Protein AF-A0A3M1DT09-F1 (afdb_monomer_lite)

Sequence (90 aa):
MIAAERPEFRERFQQLPWPQQLGNLASTLARISDLCGRPEYDGLVRDLLREAAVLAEWSAPPVPAELLPELAFLQREMLAWRVTWPLEGA

Secondary structure (DSSP, 8-state):
--GGGSHHHHHHHHTS-HHHHHHHHHHHHHHHHHHTT-GGGHHHHHHHHHHHHHHHHHHTT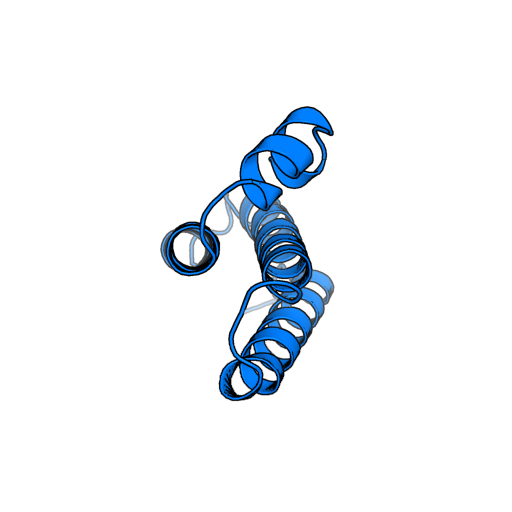TS-GGGHHHHHHHHHHHHHHHHH-S-S--

Structure (mmCIF, N/CA/C/O backbone):
data_AF-A0A3M1DT09-F1
#
_entry.id   AF-A0A3M1DT09-F1
#
loop_
_atom_site.group_PDB
_atom_site.id
_atom_site.type_symbol
_atom_site.label_atom_id
_atom_site.label_alt_id
_atom_site.label_comp_id
_atom_site.label_asym_id
_atom_site.label_entity_id
_atom_site.label_seq_id
_atom_site.pdbx_PDB_ins_code
_atom_site.Cartn_x
_atom_site.Cartn_y
_atom_site.Cartn_z
_atom_site.occupancy
_atom_site.B_iso_or_equiv
_atom_site.auth_seq_id
_atom_site.auth_comp_id
_atom_site.auth_asym_id
_atom_site.auth_atom_id
_atom_site.pdbx_PDB_model_num
ATOM 1 N N . MET A 1 1 ? 5.071 12.959 -8.353 1.00 58.84 1 MET A N 1
ATOM 2 C CA . MET A 1 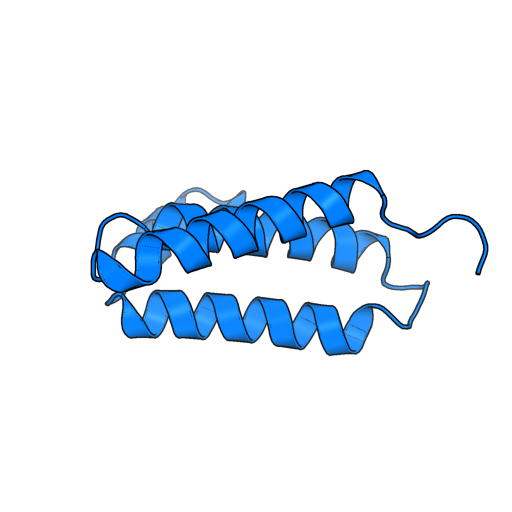1 ? 4.498 13.611 -7.148 1.00 58.84 1 MET A CA 1
ATOM 3 C C . MET A 1 1 ? 3.271 12.819 -6.766 1.00 58.84 1 MET A C 1
ATOM 5 O 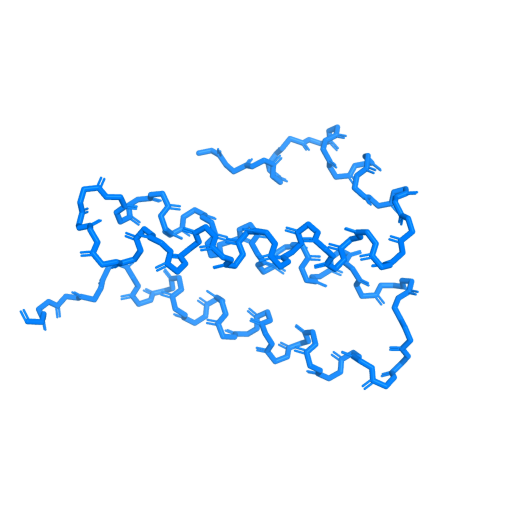O . MET A 1 1 ? 2.297 12.810 -7.518 1.00 58.84 1 MET A O 1
ATOM 9 N N . ILE A 1 2 ? 3.365 12.098 -5.656 1.00 77.31 2 ILE A N 1
ATOM 10 C CA . ILE A 1 2 ? 2.324 11.169 -5.197 1.00 77.31 2 ILE A CA 1
ATOM 11 C C . ILE A 1 2 ? 1.246 11.924 -4.429 1.00 77.31 2 ILE A C 1
ATOM 13 O O . ILE A 1 2 ? 1.520 12.962 -3.822 1.00 77.31 2 ILE A O 1
ATOM 17 N N . ALA A 1 3 ? 0.009 11.422 -4.419 1.00 76.81 3 ALA A N 1
ATOM 18 C CA . ALA A 1 3 ? -1.078 12.124 -3.734 1.00 76.81 3 ALA A CA 1
ATOM 19 C C . ALA A 1 3 ? -0.774 12.326 -2.241 1.00 76.81 3 ALA A C 1
ATOM 21 O O . ALA A 1 3 ? -1.109 13.379 -1.696 1.00 76.81 3 ALA A O 1
ATOM 22 N N . ALA A 1 4 ? -0.084 11.350 -1.644 1.00 76.31 4 ALA A N 1
ATOM 23 C CA . ALA A 1 4 ? 0.338 11.306 -0.249 1.00 76.31 4 ALA A CA 1
ATOM 24 C C . ALA A 1 4 ? 1.392 12.358 0.156 1.00 76.31 4 ALA A C 1
ATOM 26 O O . ALA A 1 4 ? 1.619 12.545 1.348 1.00 76.31 4 ALA A O 1
ATOM 27 N N . GLU A 1 5 ? 2.017 13.068 -0.789 1.00 80.69 5 GLU A N 1
ATOM 28 C CA . GLU A 1 5 ? 2.931 14.186 -0.486 1.00 80.69 5 GLU A CA 1
ATOM 29 C C . GLU A 1 5 ? 2.187 15.484 -0.140 1.00 80.69 5 GLU A C 1
ATOM 31 O O . GLU A 1 5 ? 2.789 16.422 0.381 1.00 80.69 5 GLU A O 1
ATOM 36 N N . ARG A 1 6 ? 0.875 15.544 -0.400 1.00 86.56 6 ARG A N 1
ATOM 37 C CA . ARG A 1 6 ? 0.030 16.699 -0.086 1.00 86.56 6 ARG A CA 1
ATOM 38 C C . ARG A 1 6 ? -0.542 16.561 1.330 1.00 86.56 6 ARG A C 1
ATOM 40 O O . ARG A 1 6 ? -1.281 15.601 1.571 1.00 86.56 6 ARG A O 1
ATOM 47 N N . PRO A 1 7 ? -0.258 17.488 2.264 1.00 82.44 7 PRO A N 1
ATOM 48 C CA . PRO A 1 7 ? -0.755 17.403 3.639 1.00 82.44 7 PRO A CA 1
ATOM 49 C C . PRO A 1 7 ? -2.281 17.262 3.726 1.00 82.44 7 PRO A C 1
ATOM 51 O O . PRO A 1 7 ? -2.787 16.453 4.503 1.00 82.44 7 PRO A O 1
ATOM 54 N N . GLU A 1 8 ? -3.018 17.955 2.856 1.00 90.75 8 GLU A N 1
ATOM 55 C CA . GLU A 1 8 ? -4.486 17.946 2.853 1.00 90.75 8 GLU A CA 1
ATOM 56 C C . GLU A 1 8 ? -5.046 16.577 2.439 1.00 90.75 8 GLU A C 1
ATOM 58 O O . GLU A 1 8 ? -6.154 16.193 2.818 1.00 90.75 8 GLU A O 1
ATOM 63 N N . PHE A 1 9 ? -4.287 15.820 1.643 1.00 91.44 9 PHE A N 1
ATOM 64 C CA . PHE A 1 9 ? -4.673 14.472 1.247 1.00 91.44 9 PHE A CA 1
ATOM 65 C C . PHE A 1 9 ? -4.594 13.510 2.432 1.00 91.44 9 PHE A C 1
ATOM 67 O O . PHE A 1 9 ? -5.525 12.731 2.637 1.00 91.44 9 PHE A O 1
ATOM 74 N N . ARG A 1 10 ? -3.526 13.597 3.235 1.00 91.12 10 ARG A N 1
ATOM 75 C CA . ARG A 1 10 ? -3.374 12.788 4.450 1.00 91.12 10 ARG A CA 1
ATOM 76 C C . ARG A 1 10 ? -4.542 13.006 5.399 1.00 91.12 10 ARG A C 1
ATOM 78 O O . ARG A 1 10 ? -5.171 12.037 5.815 1.00 91.12 10 ARG A O 1
ATOM 85 N N . GLU A 1 11 ? -4.843 14.266 5.705 1.00 91.44 11 GLU A N 1
ATOM 86 C CA . GLU A 1 11 ? -5.937 14.616 6.613 1.00 91.44 11 GLU A CA 1
ATOM 87 C C . GLU A 1 11 ? -7.259 14.025 6.129 1.00 91.44 11 GLU A C 1
ATOM 89 O O . GLU A 1 11 ? -7.935 13.325 6.878 1.00 91.44 11 GLU A O 1
ATOM 94 N N . ARG A 1 12 ? -7.595 14.216 4.849 1.00 94.31 12 ARG A N 1
ATOM 95 C CA . ARG A 1 12 ? -8.825 13.667 4.266 1.00 94.31 12 ARG A CA 1
ATOM 96 C C . ARG A 1 12 ? -8.863 12.143 4.289 1.00 94.31 12 ARG A C 1
ATOM 98 O O . ARG A 1 12 ? -9.914 11.581 4.576 1.00 94.31 12 ARG A O 1
ATOM 105 N N . PHE A 1 13 ? -7.750 11.480 3.982 1.00 95.44 13 PHE A N 1
ATOM 106 C CA . PHE A 1 13 ? -7.669 10.021 3.963 1.00 95.44 13 PHE A CA 1
ATOM 107 C C . PHE A 1 13 ? -7.876 9.422 5.358 1.00 95.44 13 PHE A C 1
ATOM 109 O O . PHE A 1 13 ? -8.649 8.480 5.517 1.00 95.44 13 PHE A O 1
ATOM 116 N N . GLN A 1 14 ? -7.238 9.994 6.382 1.00 93.94 14 GLN A N 1
ATOM 117 C CA . GLN A 1 14 ? -7.317 9.485 7.755 1.00 93.94 14 GLN A CA 1
ATOM 118 C C . GLN A 1 14 ? -8.709 9.656 8.389 1.00 93.94 14 GLN A C 1
ATOM 120 O O . GLN A 1 14 ? -9.035 8.929 9.322 1.00 93.94 14 GLN A O 1
ATOM 125 N N . GLN A 1 15 ? -9.545 10.559 7.866 1.00 96.19 15 GLN A N 1
ATOM 126 C CA . GLN A 1 15 ? -10.949 10.708 8.278 1.00 96.19 15 GLN A CA 1
ATOM 127 C C . GLN A 1 15 ? -11.888 9.667 7.646 1.00 96.19 15 GLN A C 1
ATOM 129 O O . GLN A 1 15 ? -13.051 9.564 8.038 1.00 96.19 15 GLN A O 1
ATOM 134 N N . LEU A 1 16 ? -11.426 8.902 6.651 1.00 97.56 16 LEU A N 1
ATOM 135 C CA . LEU A 1 16 ? -12.248 7.869 6.025 1.00 97.56 16 LEU A CA 1
ATOM 136 C C . LEU A 1 16 ? -12.436 6.671 6.969 1.00 97.56 16 LEU A C 1
ATOM 138 O O . LEU A 1 16 ? -11.499 6.295 7.672 1.00 97.56 16 LEU A O 1
ATOM 142 N N . PRO A 1 17 ? -13.597 5.995 6.930 1.00 98.00 17 PRO A N 1
ATOM 143 C CA . PRO A 1 17 ? -13.757 4.692 7.563 1.00 98.00 17 PRO A CA 1
ATOM 144 C C . PRO A 1 17 ? -12.719 3.695 7.037 1.00 98.00 17 PRO A C 1
ATOM 146 O O . PRO A 1 17 ? -12.435 3.674 5.836 1.00 98.00 17 PRO A O 1
ATOM 149 N N . TRP A 1 18 ? -12.210 2.817 7.905 1.00 97.56 18 TRP A N 1
ATOM 150 C CA . TRP A 1 18 ? -11.164 1.859 7.533 1.00 97.56 18 TRP A CA 1
ATOM 151 C C . TRP A 1 18 ? -11.486 1.011 6.282 1.00 97.56 18 TRP A C 1
ATOM 153 O O . TRP A 1 18 ? -10.577 0.826 5.474 1.00 97.56 18 TRP A O 1
ATOM 163 N N . PRO A 1 19 ? -12.738 0.578 5.992 1.00 98.12 19 PRO A N 1
ATOM 164 C CA . PRO A 1 19 ? -13.010 -0.156 4.754 1.00 98.12 19 PRO A CA 1
ATOM 165 C C . PRO A 1 19 ? -12.786 0.699 3.500 1.00 98.12 19 PRO A C 1
ATOM 167 O O . PRO A 1 19 ? -12.348 0.193 2.471 1.00 98.12 19 PRO A O 1
ATOM 170 N N . GLN A 1 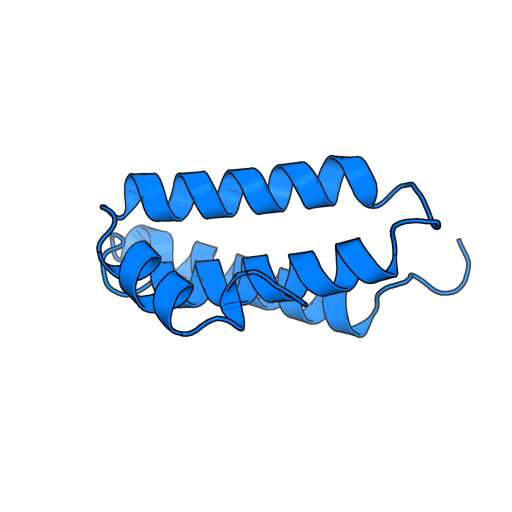20 ? -13.050 2.007 3.577 1.00 98.38 2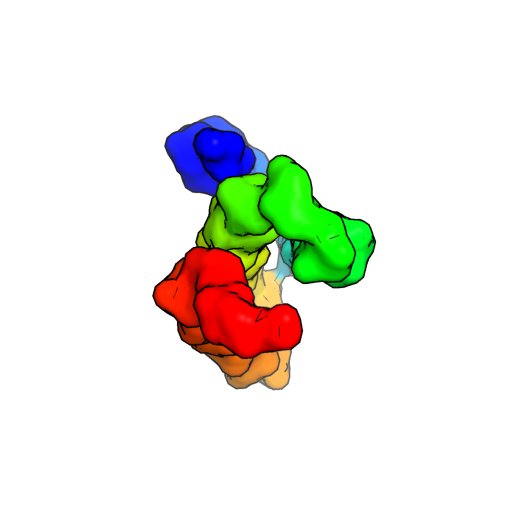0 GLN A N 1
ATOM 171 C CA . GLN A 1 20 ? -12.800 2.936 2.473 1.00 98.38 20 GLN A CA 1
ATOM 172 C C . GLN A 1 20 ? -11.305 3.235 2.317 1.00 98.38 20 GLN A C 1
ATOM 174 O O . GLN A 1 20 ? -10.828 3.354 1.190 1.00 98.38 20 GLN A O 1
ATOM 179 N N . GLN A 1 21 ? -10.552 3.310 3.420 1.00 98.06 21 GLN A N 1
ATOM 180 C CA . GLN A 1 21 ? -9.089 3.424 3.377 1.00 98.06 21 GLN A CA 1
ATOM 181 C C . GLN A 1 21 ? -8.472 2.224 2.642 1.00 98.06 21 GLN A C 1
ATOM 183 O O . GLN A 1 21 ? -7.701 2.410 1.698 1.00 98.06 21 GLN A O 1
ATOM 188 N N . LEU A 1 22 ? -8.905 1.004 2.986 1.00 98.19 22 LEU A N 1
ATOM 189 C CA . LEU A 1 22 ? -8.479 -0.217 2.298 1.00 98.19 22 LEU A CA 1
ATOM 190 C C . LEU A 1 22 ? -8.952 -0.274 0.840 1.00 98.19 22 LEU A C 1
ATOM 192 O O . LEU A 1 22 ? -8.201 -0.721 -0.021 1.00 98.19 22 LEU A O 1
ATOM 196 N N . GLY A 1 23 ? -10.155 0.216 0.531 1.00 98.25 23 GLY A N 1
ATOM 197 C CA . GLY A 1 23 ? -10.640 0.319 -0.849 1.00 98.25 23 GLY A CA 1
ATOM 198 C C . GLY A 1 23 ? -9.783 1.250 -1.714 1.00 98.25 23 GLY A C 1
ATOM 199 O O . GLY A 1 23 ? -9.461 0.923 -2.855 1.00 98.25 23 GLY A O 1
ATOM 200 N N . ASN A 1 24 ? -9.349 2.384 -1.163 1.00 97.50 24 ASN A N 1
ATOM 201 C CA . ASN A 1 24 ? -8.430 3.294 -1.845 1.00 97.50 24 ASN A CA 1
ATOM 202 C C . ASN A 1 24 ? -7.037 2.675 -2.025 1.00 97.50 24 ASN A C 1
ATOM 204 O O . ASN A 1 24 ? -6.469 2.780 -3.110 1.00 97.50 24 ASN A O 1
ATOM 208 N N . LEU A 1 25 ? -6.516 1.975 -1.010 1.00 97.88 25 LEU A N 1
ATOM 209 C CA . LEU A 1 25 ? -5.288 1.186 -1.138 1.00 97.88 25 LEU A CA 1
ATOM 210 C C . LEU A 1 25 ? -5.416 0.141 -2.260 1.00 97.88 25 LEU A C 1
ATOM 212 O O . LEU A 1 25 ? -4.551 0.069 -3.130 1.00 97.88 25 LEU A O 1
ATOM 216 N N . ALA A 1 26 ? -6.517 -0.613 -2.297 1.00 98.31 26 ALA A N 1
ATOM 217 C CA . ALA A 1 26 ? -6.788 -1.604 -3.337 1.00 98.31 26 ALA A CA 1
ATOM 218 C C . ALA A 1 26 ? -6.856 -0.981 -4.742 1.00 98.31 26 ALA A C 1
ATOM 220 O O . ALA A 1 26 ? -6.313 -1.545 -5.690 1.00 98.31 26 ALA A O 1
ATOM 221 N N . SER A 1 27 ? -7.457 0.203 -4.878 1.00 98.25 27 SER A N 1
ATOM 222 C CA . SER A 1 27 ? -7.482 0.958 -6.137 1.00 98.25 27 SER A CA 1
ATOM 223 C C . SER A 1 27 ? -6.072 1.346 -6.606 1.00 98.25 27 SER A C 1
ATOM 225 O O . SER A 1 27 ? -5.728 1.161 -7.776 1.00 98.25 27 SER A O 1
ATOM 227 N N . THR A 1 28 ? -5.211 1.803 -5.691 1.00 98.12 28 THR A N 1
ATOM 228 C CA . THR A 1 28 ? -3.799 2.094 -5.991 1.00 98.12 28 THR A CA 1
ATOM 229 C C . THR A 1 28 ? -3.045 0.839 -6.440 1.00 98.12 28 THR A C 1
ATOM 231 O O . THR A 1 28 ? -2.314 0.893 -7.428 1.00 98.12 28 THR A O 1
ATOM 234 N N . LEU A 1 29 ? -3.258 -0.305 -5.780 1.00 98.38 29 LEU A N 1
ATOM 235 C CA . LEU A 1 29 ? -2.656 -1.590 -6.162 1.00 98.38 29 LEU A CA 1
ATOM 236 C C . LEU A 1 29 ? -3.128 -2.066 -7.544 1.00 98.38 29 LEU A C 1
ATOM 238 O O . LEU A 1 29 ? -2.311 -2.489 -8.360 1.00 98.38 29 LEU A O 1
ATOM 242 N N . ALA A 1 30 ? -4.423 -1.942 -7.843 1.00 98.56 30 ALA A N 1
ATOM 243 C CA . ALA A 1 30 ? -4.968 -2.265 -9.161 1.00 98.56 30 ALA A CA 1
ATOM 244 C C . ALA A 1 30 ? -4.334 -1.396 -10.258 1.00 98.56 30 ALA A C 1
ATOM 246 O O . ALA A 1 30 ? -3.985 -1.889 -11.329 1.00 98.56 30 ALA A O 1
ATOM 247 N N . ARG A 1 31 ? -4.111 -0.110 -9.966 1.00 98.06 31 ARG A N 1
ATOM 248 C CA . ARG A 1 31 ? -3.439 0.810 -10.886 1.00 98.06 31 ARG A CA 1
ATOM 249 C C . ARG A 1 31 ? -1.967 0.454 -11.104 1.00 98.06 31 ARG A C 1
ATOM 251 O O . ARG A 1 31 ? -1.499 0.553 -12.230 1.00 98.06 31 ARG A O 1
ATOM 258 N N . ILE A 1 32 ? -1.244 0.018 -10.068 1.00 97.62 32 ILE A N 1
ATOM 259 C CA . ILE A 1 32 ? 0.119 -0.522 -10.224 1.00 97.62 32 ILE A CA 1
ATOM 260 C C . ILE A 1 32 ? 0.092 -1.727 -11.166 1.00 97.62 32 ILE A C 1
ATOM 262 O O . ILE A 1 32 ? 0.878 -1.775 -12.108 1.00 97.62 32 ILE A O 1
ATOM 266 N N . SER A 1 33 ? -0.837 -2.661 -10.946 1.00 97.69 33 SER A N 1
ATOM 267 C CA . SER A 1 33 ? -0.957 -3.879 -11.752 1.00 97.69 33 SER A CA 1
ATOM 268 C C . SER A 1 33 ? -1.242 -3.613 -13.235 1.00 97.69 33 SER A C 1
ATOM 270 O O . SER A 1 33 ? -0.768 -4.375 -14.070 1.00 97.69 33 SER A O 1
ATOM 272 N N . ASP A 1 34 ? -2.012 -2.577 -13.580 1.00 98.06 34 ASP A N 1
ATOM 273 C CA . ASP A 1 34 ? -2.292 -2.215 -14.983 1.00 98.06 34 ASP A CA 1
ATOM 274 C C . ASP A 1 34 ? -1.082 -1.569 -15.687 1.00 98.06 34 ASP A C 1
ATOM 276 O O . ASP A 1 34 ? -0.909 -1.690 -16.903 1.00 98.06 34 ASP A O 1
ATOM 280 N N . LEU A 1 35 ? -0.228 -0.884 -14.922 1.00 96.75 35 LEU A N 1
ATOM 281 C CA . LEU A 1 35 ? 0.863 -0.065 -15.453 1.00 96.75 35 LEU A CA 1
ATOM 282 C C . LEU A 1 35 ? 2.230 -0.760 -15.423 1.00 96.75 35 LEU A C 1
ATOM 284 O O . LEU A 1 35 ? 3.090 -0.411 -16.224 1.00 96.75 35 LEU A O 1
ATOM 288 N N . CYS A 1 36 ? 2.452 -1.735 -14.539 1.00 95.31 36 CYS A N 1
ATOM 289 C CA . CYS A 1 36 ? 3.780 -2.322 -14.314 1.00 95.31 36 CYS A CA 1
ATOM 290 C C . CYS A 1 36 ? 4.362 -3.081 -15.517 1.00 95.31 36 CYS A C 1
ATOM 292 O O . CYS A 1 36 ? 5.568 -3.286 -15.580 1.00 95.31 36 CYS A O 1
ATOM 294 N N . GLY A 1 37 ? 3.535 -3.476 -16.488 1.00 94.44 37 GLY A N 1
ATOM 295 C CA . GLY A 1 37 ? 3.992 -4.118 -17.726 1.00 94.44 37 GLY A CA 1
ATOM 296 C C . GLY A 1 37 ? 4.421 -3.149 -18.834 1.00 94.44 37 GLY A C 1
ATOM 297 O O . GLY A 1 37 ? 4.700 -3.591 -19.945 1.00 94.44 37 GLY A O 1
ATOM 298 N N . ARG A 1 38 ? 4.403 -1.839 -18.577 1.00 95.19 38 ARG A N 1
ATOM 299 C CA . ARG A 1 38 ? 4.574 -0.785 -19.583 1.00 95.19 38 ARG A CA 1
ATOM 300 C C . ARG A 1 38 ? 5.708 0.159 -19.154 1.00 95.19 38 ARG A C 1
ATOM 302 O O . ARG A 1 38 ? 5.469 1.021 -18.302 1.00 95.19 38 ARG A O 1
ATOM 309 N N . PRO A 1 39 ? 6.926 0.008 -19.712 1.00 94.56 39 PRO A N 1
ATOM 310 C CA . PRO A 1 39 ? 8.118 0.739 -19.265 1.00 94.56 39 PRO A CA 1
ATOM 311 C C . PRO A 1 39 ? 7.969 2.266 -19.270 1.00 94.56 39 PRO A C 1
ATOM 313 O O . PRO A 1 39 ? 8.555 2.967 -18.446 1.00 94.56 39 PRO A O 1
ATOM 316 N N . GLU A 1 40 ? 7.127 2.817 -20.149 1.00 95.50 40 GLU A N 1
ATOM 317 C CA . GLU A 1 40 ? 6.816 4.248 -20.182 1.00 95.50 40 GLU A CA 1
ATOM 318 C C . GLU A 1 40 ? 6.184 4.776 -18.877 1.00 95.50 40 GLU A C 1
ATOM 320 O O . GLU A 1 40 ? 6.206 5.983 -18.626 1.00 95.50 40 GLU A O 1
ATOM 325 N N . TYR A 1 41 ? 5.653 3.890 -18.025 1.00 96.25 41 TYR A N 1
ATOM 326 C CA . TYR A 1 41 ? 5.068 4.223 -16.728 1.00 96.25 41 TYR A CA 1
ATOM 327 C C . TYR A 1 41 ? 5.951 3.856 -15.530 1.00 96.25 41 TYR A C 1
ATOM 329 O O . TYR A 1 41 ? 5.499 4.032 -14.401 1.00 96.25 41 TYR A O 1
ATOM 337 N N . ASP A 1 42 ? 7.202 3.426 -15.712 1.00 94.94 42 ASP A N 1
ATOM 338 C CA . ASP A 1 42 ? 8.063 2.982 -14.602 1.00 94.94 42 ASP A CA 1
ATOM 339 C C . ASP A 1 42 ? 8.223 4.024 -13.489 1.00 94.94 42 ASP A C 1
ATOM 341 O O . ASP A 1 42 ? 8.150 3.704 -12.299 1.00 94.94 42 ASP A O 1
ATOM 345 N N . GLY A 1 43 ? 8.375 5.298 -13.862 1.00 94.62 43 GLY A N 1
ATOM 346 C CA . GLY A 1 43 ? 8.419 6.394 -12.894 1.00 94.62 43 GLY A CA 1
ATOM 347 C C . GLY A 1 43 ? 7.124 6.509 -12.082 1.00 94.62 43 GLY A C 1
ATOM 348 O O . GLY A 1 43 ? 7.169 6.679 -10.865 1.00 94.62 43 GLY A O 1
ATOM 349 N N . LEU A 1 44 ? 5.970 6.355 -12.738 1.00 95.75 44 LEU A N 1
ATOM 350 C CA . LEU A 1 44 ? 4.661 6.386 -12.084 1.00 95.75 44 LEU A CA 1
ATO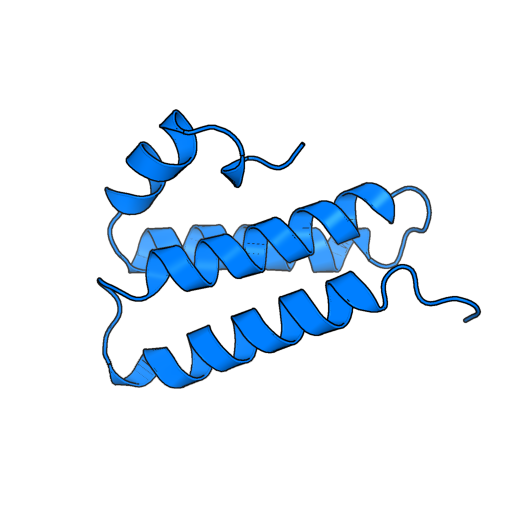M 351 C C . LEU A 1 44 ? 4.438 5.148 -11.207 1.00 95.75 44 LEU A C 1
ATOM 353 O O . LEU A 1 44 ? 3.920 5.280 -10.104 1.00 95.75 44 LEU A O 1
ATOM 357 N N . VAL A 1 45 ? 4.850 3.962 -11.653 1.00 96.81 45 VAL A N 1
ATOM 358 C CA . VAL A 1 45 ? 4.779 2.723 -10.865 1.00 96.81 45 VAL A CA 1
ATOM 359 C C . VAL A 1 45 ? 5.602 2.863 -9.586 1.00 96.81 45 VAL A C 1
ATOM 361 O O . VAL A 1 45 ? 5.098 2.587 -8.499 1.00 96.81 45 VAL A O 1
ATOM 364 N N . ARG A 1 46 ? 6.829 3.387 -9.677 1.00 96.25 46 ARG A N 1
ATOM 365 C CA . ARG A 1 46 ? 7.692 3.648 -8.513 1.00 96.25 46 ARG A CA 1
ATOM 366 C C . ARG A 1 46 ? 7.069 4.631 -7.515 1.00 96.25 46 ARG A C 1
ATOM 368 O O . ARG A 1 46 ? 7.213 4.457 -6.299 1.00 96.25 46 ARG A O 1
ATOM 375 N N . ASP A 1 47 ? 6.388 5.653 -8.021 1.00 96.31 47 ASP A N 1
ATOM 376 C CA . ASP A 1 47 ? 5.624 6.615 -7.226 1.00 96.31 47 ASP A CA 1
ATOM 377 C C . ASP A 1 47 ? 4.426 5.922 -6.544 1.00 96.31 47 ASP A C 1
ATOM 379 O O . ASP A 1 47 ? 4.290 5.975 -5.320 1.00 96.31 47 ASP A O 1
ATOM 383 N N . LEU A 1 48 ? 3.614 5.173 -7.292 1.00 97.31 48 LEU A N 1
ATOM 384 C CA . LEU A 1 48 ? 2.448 4.460 -6.762 1.00 97.31 48 LEU A CA 1
ATOM 385 C C . LEU A 1 48 ? 2.820 3.392 -5.725 1.00 97.31 48 LEU A C 1
ATOM 387 O O . LEU A 1 48 ? 2.089 3.228 -4.753 1.00 97.31 48 LEU A O 1
ATOM 391 N N . LEU A 1 49 ? 3.962 2.711 -5.866 1.00 97.69 49 LEU A N 1
ATOM 392 C CA . LEU A 1 49 ? 4.474 1.782 -4.850 1.00 97.69 49 LEU A CA 1
ATOM 393 C C . LEU A 1 49 ? 4.737 2.502 -3.518 1.00 97.69 49 LEU A C 1
ATOM 395 O O . LEU A 1 49 ? 4.402 1.988 -2.450 1.00 97.69 49 LEU A O 1
ATOM 399 N N . ARG A 1 50 ? 5.279 3.729 -3.555 1.00 97.00 50 ARG A N 1
ATOM 400 C CA . ARG A 1 50 ? 5.418 4.548 -2.338 1.00 97.00 50 ARG A CA 1
ATOM 401 C C . ARG A 1 50 ? 4.061 4.939 -1.780 1.00 97.00 50 ARG A C 1
ATOM 403 O O . ARG A 1 50 ? 3.871 4.881 -0.570 1.00 97.00 50 ARG A O 1
ATOM 410 N N . GLU A 1 51 ? 3.150 5.357 -2.651 1.00 97.25 51 GLU A N 1
ATOM 411 C CA . GLU A 1 51 ? 1.806 5.756 -2.251 1.00 97.25 51 GLU A CA 1
ATOM 412 C C . GLU A 1 51 ? 1.078 4.600 -1.558 1.00 97.25 51 GLU A C 1
ATOM 414 O O . GLU A 1 51 ? 0.621 4.771 -0.435 1.00 97.25 51 GLU A O 1
ATOM 419 N N . ALA A 1 52 ? 1.074 3.400 -2.144 1.00 98.00 52 ALA A N 1
ATOM 420 C CA . ALA A 1 52 ? 0.484 2.202 -1.550 1.00 98.00 52 ALA A CA 1
ATOM 421 C C . ALA A 1 52 ? 1.082 1.870 -0.171 1.00 98.00 52 ALA A C 1
ATOM 423 O O . ALA A 1 52 ? 0.336 1.597 0.768 1.00 98.00 52 ALA A O 1
ATOM 424 N N . ALA A 1 53 ? 2.408 1.959 -0.011 1.00 97.88 53 ALA A N 1
ATOM 425 C CA . ALA A 1 53 ? 3.061 1.736 1.280 1.00 97.88 53 ALA A CA 1
ATOM 426 C C . ALA A 1 53 ? 2.604 2.741 2.355 1.00 97.88 53 ALA A C 1
ATOM 428 O O . ALA A 1 53 ? 2.356 2.365 3.500 1.00 97.88 53 ALA A O 1
ATOM 429 N N . VAL A 1 54 ? 2.468 4.017 1.988 1.00 96.62 54 VAL A N 1
ATOM 430 C CA . VAL A 1 54 ? 1.999 5.071 2.900 1.00 96.62 54 VAL A CA 1
ATOM 431 C C . VAL A 1 54 ? 0.514 4.900 3.229 1.00 96.62 54 VAL A C 1
ATOM 433 O O . VAL A 1 54 ? 0.119 5.053 4.382 1.00 96.62 54 VAL A O 1
ATOM 436 N N . LEU A 1 55 ? -0.315 4.534 2.249 1.00 97.56 55 LEU A N 1
ATOM 437 C CA . LEU A 1 55 ? -1.730 4.248 2.484 1.00 97.56 55 LEU A CA 1
ATOM 438 C C . LEU A 1 55 ? -1.916 3.047 3.421 1.00 97.56 55 LEU A C 1
ATOM 440 O O . LEU A 1 55 ? -2.795 3.092 4.281 1.00 97.56 55 LEU A O 1
ATOM 444 N N . ALA A 1 56 ? -1.083 2.007 3.305 1.00 97.69 56 ALA A N 1
ATOM 445 C CA . ALA A 1 56 ? -1.086 0.873 4.230 1.00 97.69 56 ALA A CA 1
ATOM 446 C C . ALA A 1 56 ? -0.751 1.311 5.667 1.00 97.69 56 ALA A C 1
ATOM 448 O O . ALA A 1 56 ? -1.470 0.955 6.599 1.00 97.69 56 ALA A O 1
ATOM 449 N N . GLU A 1 57 ? 0.270 2.158 5.840 1.00 96.25 57 GLU A N 1
ATOM 450 C CA . GLU A 1 57 ? 0.639 2.735 7.140 1.00 96.25 57 GLU A CA 1
ATOM 451 C C . GLU A 1 57 ? -0.496 3.566 7.747 1.00 96.25 57 GLU A C 1
ATOM 453 O O . GLU A 1 57 ? -0.858 3.398 8.911 1.00 96.25 57 GLU A O 1
ATOM 458 N N . TRP A 1 58 ? -1.096 4.453 6.953 1.00 96.75 58 TRP A N 1
ATOM 459 C CA . TRP A 1 58 ? -2.182 5.317 7.416 1.00 96.75 58 TRP A CA 1
ATOM 460 C C . TRP A 1 58 ? -3.470 4.557 7.708 1.00 96.75 58 TRP A C 1
ATOM 462 O O . TRP A 1 58 ? -4.276 5.042 8.501 1.00 96.75 58 TRP A O 1
ATOM 472 N N . SER A 1 59 ? -3.648 3.385 7.097 1.00 97.19 59 SER A N 1
ATOM 473 C CA . SER A 1 59 ? -4.786 2.505 7.356 1.00 97.19 59 SER A CA 1
ATOM 474 C C . SER A 1 59 ? -4.629 1.688 8.638 1.00 97.19 59 SER A C 1
ATOM 476 O O . SER A 1 59 ? -5.612 1.146 9.123 1.00 97.19 59 SER A O 1
ATOM 478 N N . ALA A 1 60 ? -3.430 1.588 9.219 1.00 96.62 60 ALA A N 1
ATOM 479 C CA . ALA A 1 60 ? -3.195 0.723 10.375 1.00 96.62 60 ALA A CA 1
ATOM 480 C C . ALA A 1 60 ? -4.002 1.102 11.640 1.00 96.62 60 ALA A C 1
ATOM 482 O O . ALA A 1 60 ? -4.570 0.200 12.249 1.00 96.62 60 ALA A O 1
ATOM 483 N N . PRO A 1 61 ? -4.118 2.381 12.064 1.00 96.19 61 PRO A N 1
ATOM 484 C CA . PRO A 1 61 ? -4.744 2.702 13.351 1.00 96.19 61 PRO A CA 1
ATOM 485 C C . PRO A 1 61 ? -6.221 2.281 13.507 1.00 96.19 61 PRO A C 1
ATOM 487 O O . PRO A 1 61 ? -6.566 1.810 14.590 1.00 96.19 61 PRO A O 1
ATOM 490 N N . PRO A 1 62 ? -7.109 2.447 12.501 1.00 96.44 62 PRO A N 1
ATOM 491 C CA . PRO A 1 62 ? -8.523 2.084 12.639 1.00 96.44 62 PRO A CA 1
ATOM 492 C C . PRO A 1 62 ? -8.875 0.662 12.165 1.00 96.44 62 PRO A C 1
ATOM 494 O O . PRO A 1 62 ? -10.039 0.269 12.269 1.00 96.44 62 PRO A O 1
ATOM 497 N N . VAL A 1 63 ? -7.927 -0.088 11.595 1.00 96.75 63 VAL A N 1
ATOM 498 C CA . VAL A 1 63 ? -8.160 -1.432 11.043 1.00 96.75 63 VAL A CA 1
ATOM 499 C C . VAL A 1 63 ? -8.170 -2.493 12.160 1.00 96.75 63 VAL A C 1
ATOM 501 O O . VAL A 1 63 ? -7.378 -2.390 13.098 1.00 96.75 63 VAL A O 1
ATOM 504 N N . PRO A 1 64 ? -9.038 -3.527 12.082 1.00 97.75 64 PRO A N 1
ATOM 505 C CA . PRO A 1 64 ? -9.026 -4.645 13.027 1.00 97.75 64 PRO A CA 1
ATOM 506 C C . PRO A 1 64 ? -7.643 -5.291 13.183 1.00 97.75 64 PRO A C 1
ATOM 508 O O . PRO A 1 64 ? -6.909 -5.460 12.206 1.00 97.75 64 PRO A O 1
ATOM 511 N N . ALA A 1 65 ? -7.294 -5.675 14.414 1.00 97.44 65 ALA A N 1
ATOM 512 C CA . ALA A 1 65 ? -5.957 -6.157 14.759 1.00 97.44 65 ALA A CA 1
ATOM 513 C C . ALA A 1 65 ? -5.533 -7.388 13.940 1.00 97.44 65 ALA A C 1
ATOM 515 O O . ALA A 1 65 ? -4.352 -7.560 13.642 1.00 97.44 65 ALA A O 1
ATOM 516 N N . GLU A 1 66 ? -6.499 -8.210 13.530 1.00 97.88 66 GLU A N 1
ATOM 517 C CA . GLU A 1 66 ? -6.291 -9.422 12.738 1.00 97.88 66 GLU A CA 1
ATOM 518 C C . GLU A 1 66 ? -5.752 -9.124 11.330 1.00 97.88 66 GLU A C 1
ATOM 520 O O . GLU A 1 66 ? -5.132 -9.989 10.718 1.00 97.88 66 GLU A O 1
ATOM 525 N N . LEU A 1 67 ? -5.958 -7.905 10.819 1.00 96.75 67 LEU A N 1
ATOM 526 C CA . LEU A 1 67 ? -5.515 -7.479 9.487 1.00 96.75 67 LEU A CA 1
ATOM 527 C C . LEU A 1 67 ? -4.184 -6.710 9.510 1.00 96.75 67 LEU A C 1
ATOM 529 O O . LEU A 1 67 ? -3.584 -6.490 8.456 1.00 96.75 67 LEU A O 1
ATOM 533 N N . LEU A 1 68 ? -3.696 -6.304 10.688 1.00 97.88 68 LEU A N 1
ATOM 534 C CA . LEU A 1 68 ? -2.437 -5.562 10.821 1.00 97.88 68 LEU A CA 1
ATOM 535 C C . LEU A 1 68 ? -1.215 -6.324 10.280 1.00 97.88 68 LEU A C 1
ATOM 537 O O . LEU A 1 68 ? -0.390 -5.681 9.625 1.00 97.88 68 LEU A O 1
ATOM 541 N N . PRO A 1 69 ? -1.072 -7.654 10.485 1.00 98.25 69 PRO A N 1
ATOM 542 C CA . PRO A 1 69 ? 0.037 -8.402 9.897 1.00 98.25 69 PRO A CA 1
ATOM 543 C C . PRO A 1 69 ? 0.061 -8.311 8.369 1.00 98.25 69 PRO A C 1
ATOM 545 O O . PRO A 1 69 ? 1.129 -8.112 7.790 1.00 98.25 69 PRO A O 1
ATOM 548 N N . GLU A 1 70 ? -1.106 -8.367 7.725 1.00 97.25 70 GLU A N 1
ATOM 549 C CA . GLU A 1 70 ? -1.196 -8.313 6.265 1.00 97.25 70 GLU A CA 1
ATOM 550 C C . GLU A 1 70 ? -0.950 -6.914 5.713 1.00 97.25 70 GLU A C 1
ATOM 552 O O . GLU A 1 70 ? -0.294 -6.763 4.683 1.00 97.25 70 GLU A O 1
ATOM 557 N N . LEU A 1 71 ? -1.382 -5.871 6.427 1.00 97.81 71 LEU A N 1
ATOM 558 C CA . LEU A 1 71 ? -1.013 -4.498 6.083 1.00 97.81 71 LEU A CA 1
ATOM 559 C C . LEU A 1 71 ? 0.495 -4.261 6.195 1.00 97.81 71 LEU A C 1
ATOM 561 O O . LEU A 1 71 ? 1.082 -3.644 5.306 1.00 97.81 71 LEU A O 1
ATOM 565 N N . ALA A 1 72 ? 1.130 -4.771 7.252 1.00 97.94 72 ALA A N 1
ATOM 566 C CA . ALA A 1 72 ? 2.574 -4.661 7.436 1.00 97.94 72 ALA A CA 1
ATOM 567 C C . ALA A 1 72 ? 3.347 -5.440 6.360 1.00 97.94 72 ALA A C 1
ATOM 569 O O . ALA A 1 72 ? 4.337 -4.938 5.820 1.00 97.94 72 ALA A O 1
ATOM 570 N N . PHE A 1 73 ? 2.885 -6.646 6.016 1.00 98.25 73 PHE A N 1
ATOM 571 C CA . PHE A 1 73 ? 3.461 -7.436 4.931 1.00 98.25 73 PHE A CA 1
ATOM 572 C C . PHE A 1 73 ? 3.356 -6.693 3.596 1.00 98.25 73 PHE A C 1
ATOM 574 O O . PHE A 1 73 ? 4.368 -6.494 2.924 1.00 98.25 73 PHE A O 1
ATOM 581 N N . LEU A 1 74 ? 2.164 -6.197 3.257 1.00 97.88 74 LEU A N 1
ATOM 582 C CA . LEU A 1 74 ? 1.929 -5.444 2.030 1.00 97.88 74 LEU A CA 1
ATOM 583 C C . LEU A 1 74 ? 2.799 -4.186 1.954 1.00 97.88 74 LEU A C 1
ATOM 585 O O . LEU A 1 74 ? 3.434 -3.946 0.929 1.00 97.88 74 LEU A O 1
ATOM 589 N N . GLN A 1 75 ? 2.885 -3.407 3.038 1.00 98.31 75 GLN A N 1
ATOM 590 C CA . GLN A 1 75 ? 3.753 -2.230 3.099 1.00 98.31 75 GLN A CA 1
ATOM 591 C C . GLN A 1 75 ? 5.212 -2.598 2.801 1.00 98.31 75 GLN A C 1
ATOM 593 O O . GLN A 1 75 ? 5.878 -1.910 2.022 1.00 98.31 75 GLN A O 1
ATOM 598 N N . ARG A 1 76 ? 5.709 -3.686 3.400 1.00 98.31 76 ARG A N 1
ATOM 599 C CA . ARG A 1 76 ? 7.083 -4.153 3.198 1.00 98.31 76 ARG A CA 1
ATOM 600 C C . ARG A 1 76 ? 7.338 -4.554 1.747 1.00 98.31 76 ARG A C 1
ATOM 602 O O . ARG A 1 76 ? 8.350 -4.130 1.195 1.00 98.31 76 ARG A O 1
ATOM 609 N N . GLU A 1 77 ? 6.428 -5.305 1.129 1.00 97.81 77 GLU A N 1
ATOM 610 C CA . GLU A 1 77 ? 6.538 -5.697 -0.283 1.00 97.81 77 GLU A CA 1
ATOM 611 C C . GLU A 1 77 ? 6.543 -4.472 -1.207 1.00 97.81 77 GLU A C 1
ATOM 613 O O . GLU A 1 77 ? 7.419 -4.353 -2.061 1.00 97.81 77 GLU A O 1
ATOM 618 N N . MET A 1 78 ? 5.647 -3.500 -0.987 1.00 97.81 78 MET A N 1
ATOM 619 C CA . MET A 1 78 ? 5.613 -2.269 -1.791 1.00 97.81 78 MET A CA 1
ATOM 620 C C . MET A 1 78 ? 6.934 -1.495 -1.711 1.00 97.81 78 MET A C 1
ATOM 622 O O . MET A 1 78 ? 7.442 -1.002 -2.721 1.00 97.81 78 MET A O 1
ATOM 626 N N . LEU A 1 79 ? 7.508 -1.382 -0.509 1.00 97.44 79 LEU A N 1
ATOM 627 C CA . LEU A 1 79 ? 8.790 -0.709 -0.305 1.00 97.44 79 LEU A CA 1
ATOM 628 C C . LEU A 1 79 ? 9.950 -1.483 -0.938 1.00 97.44 79 LEU A C 1
ATOM 630 O O . LEU A 1 79 ? 10.823 -0.854 -1.537 1.00 97.44 79 LEU A O 1
ATOM 634 N N . ALA A 1 80 ? 9.947 -2.814 -0.841 1.00 97.12 80 ALA A N 1
ATOM 635 C CA . ALA A 1 80 ? 10.953 -3.664 -1.467 1.00 97.12 80 ALA A CA 1
ATOM 636 C C . ALA A 1 80 ? 10.923 -3.521 -2.994 1.00 97.12 80 ALA A C 1
ATOM 638 O O . ALA A 1 80 ? 11.945 -3.189 -3.593 1.00 97.12 80 ALA A O 1
ATOM 639 N N . TRP A 1 81 ? 9.745 -3.654 -3.612 1.00 96.50 81 TRP A N 1
ATOM 640 C CA . TRP A 1 81 ? 9.583 -3.471 -5.056 1.00 96.50 81 TRP A CA 1
ATOM 641 C C . TRP A 1 81 ? 9.967 -2.064 -5.494 1.00 96.50 81 TRP A C 1
ATOM 643 O O . TRP A 1 81 ? 10.626 -1.898 -6.509 1.00 96.50 81 TRP A O 1
ATOM 653 N N . ARG A 1 82 ? 9.645 -1.030 -4.710 1.00 95.69 82 ARG A N 1
ATOM 654 C CA . ARG A 1 82 ? 10.038 0.346 -5.046 1.00 95.69 82 ARG A CA 1
ATOM 655 C C . ARG A 1 82 ? 11.555 0.534 -5.128 1.00 95.69 82 ARG A C 1
ATOM 657 O O . ARG A 1 82 ? 12.015 1.381 -5.895 1.00 95.69 82 ARG A O 1
ATOM 664 N N . VAL A 1 83 ? 12.316 -0.166 -4.285 1.00 94.69 83 VAL A N 1
ATOM 665 C CA . VAL A 1 83 ? 13.785 -0.097 -4.284 1.00 94.69 83 VAL A CA 1
ATOM 666 C C . VAL A 1 83 ? 14.361 -0.785 -5.517 1.00 94.69 83 VAL A C 1
ATOM 668 O O . VAL A 1 83 ? 15.351 -0.301 -6.056 1.00 94.69 83 VAL A O 1
ATOM 671 N N . THR A 1 84 ? 13.737 -1.871 -5.971 1.00 93.31 84 THR A N 1
ATOM 672 C CA . THR A 1 84 ? 14.204 -2.657 -7.117 1.00 93.31 84 THR A CA 1
ATOM 673 C C . THR A 1 84 ? 13.602 -2.226 -8.458 1.00 93.31 84 THR A C 1
ATOM 675 O O . THR A 1 84 ? 14.030 -2.747 -9.479 1.00 93.31 84 THR A O 1
ATOM 678 N N . TRP A 1 85 ? 12.626 -1.306 -8.479 1.00 92.50 85 TRP A N 1
ATOM 679 C CA . TRP A 1 85 ? 11.953 -0.844 -9.701 1.00 92.50 85 TRP A CA 1
ATOM 680 C C . TRP A 1 85 ? 12.654 0.358 -10.368 1.00 92.50 85 TRP A C 1
ATOM 682 O O . TRP A 1 85 ? 12.975 1.331 -9.669 1.00 92.50 85 TRP A O 1
ATOM 692 N N . PRO A 1 86 ? 12.782 0.384 -11.712 1.00 87.62 86 PRO A N 1
ATOM 693 C CA . PRO A 1 86 ? 12.388 -0.666 -12.659 1.00 87.62 86 PRO A CA 1
ATOM 694 C C . PRO A 1 86 ? 13.314 -1.877 -12.584 1.00 87.62 86 PRO A C 1
ATOM 696 O O . PRO A 1 86 ? 14.492 -1.735 -12.272 1.00 87.62 86 PRO A O 1
ATOM 699 N N . LEU A 1 87 ? 12.770 -3.062 -12.868 1.00 80.56 87 LEU A N 1
ATOM 700 C CA . LEU A 1 87 ? 13.569 -4.282 -12.950 1.00 80.56 87 LEU A CA 1
ATOM 701 C C . LEU A 1 87 ? 14.592 -4.103 -14.083 1.00 80.56 87 LEU A C 1
ATOM 703 O O . LEU A 1 87 ? 14.224 -4.107 -15.257 1.00 80.56 87 LEU A O 1
ATOM 707 N N . GLU A 1 88 ? 15.864 -3.880 -13.747 1.00 70.88 88 GLU A N 1
ATOM 708 C CA . GLU A 1 88 ? 16.928 -3.816 -14.750 1.00 70.88 88 GLU A CA 1
ATOM 709 C C . GLU A 1 88 ? 17.019 -5.171 -15.468 1.00 70.88 88 GLU A C 1
ATOM 711 O O . GLU A 1 88 ? 17.398 -6.170 -14.863 1.00 70.88 88 GLU A O 1
ATOM 716 N N . GLY A 1 89 ? 16.672 -5.194 -16.760 1.00 59.75 89 GLY A N 1
ATOM 717 C CA . GLY A 1 89 ? 16.832 -6.355 -17.640 1.00 59.75 89 GLY A CA 1
ATOM 718 C C . GLY A 1 89 ? 15.868 -7.514 -17.363 1.00 59.75 89 GLY A C 1
ATOM 719 O O . GLY A 1 89 ? 16.233 -8.479 -16.693 1.00 59.75 89 GLY A O 1
ATOM 720 N N . ALA A 1 90 ? 14.672 -7.452 -17.953 1.00 47.34 90 ALA A N 1
ATOM 721 C CA . ALA A 1 90 ? 13.905 -8.645 -18.322 1.00 47.34 90 ALA A CA 1
ATOM 722 C C . ALA A 1 90 ? 14.192 -9.009 -19.785 1.00 47.34 90 ALA A C 1
ATOM 724 O O . ALA A 1 90 ? 14.315 -8.066 -20.603 1.00 47.34 90 ALA A O 1
#

Radius of gyration: 13.31 Å; chains: 1; bounding box: 31×27×35 Å

Foldseek 3Di:
DALVVDPVSLVVLLPDQLVVLVVVLVVLVVVLVVPLVPVVCQVVNLRSLQVSLVSLVSSQPNDDPVCNVVSVVSSVVSVVCSVCPPPPDD

pLDDT: mean 93.59, std 9.06, range [47.34, 98.56]